Protein AF-A0A4R5K5C9-F1 (afdb_monomer_lite)

Sequence (75 aa):
MSTKRKPGGHPARADPTTDKTFRTMKAAVELVRDTDSRLSPEAHLNLRAAALGLMHAYAELAGLPAPTELLGGRT

pLDDT: mean 81.99, std 20.04, range [36.91, 97.75]

Structure (mmCIF, N/CA/C/O backbone):
data_AF-A0A4R5K5C9-F1
#
_entry.id   AF-A0A4R5K5C9-F1
#
loop_
_atom_site.group_PDB
_atom_site.id
_atom_site.type_symbol
_atom_site.label_atom_id
_atom_site.label_alt_id
_atom_site.label_comp_id
_atom_site.label_asym_id
_atom_site.label_entity_id
_atom_site.label_seq_id
_atom_site.pdbx_PDB_ins_code
_atom_site.Cartn_x
_atom_site.Cartn_y
_atom_site.Cartn_z
_atom_site.occupancy
_atom_site.B_iso_or_equiv
_atom_site.auth_seq_id
_atom_site.auth_comp_id
_atom_site.auth_asym_id
_atom_site.auth_atom_id
_atom_site.pdbx_PDB_model_num
ATOM 1 N N . MET A 1 1 ? 25.406 4.830 -39.439 1.00 36.91 1 MET A N 1
ATOM 2 C CA . MET A 1 1 ? 24.350 5.867 -39.458 1.00 36.91 1 MET A CA 1
ATOM 3 C C . MET A 1 1 ? 23.220 5.421 -38.540 1.00 36.91 1 MET A C 1
ATOM 5 O O . MET A 1 1 ? 22.740 4.307 -38.695 1.00 36.91 1 MET A O 1
ATOM 9 N N . SER A 1 2 ? 22.885 6.243 -37.542 1.00 42.69 2 SER A N 1
ATOM 10 C CA . SER A 1 2 ? 21.946 5.949 -36.451 1.00 42.69 2 SER A CA 1
ATOM 11 C C . SER A 1 2 ? 20.538 5.597 -36.924 1.00 42.69 2 SER A C 1
ATOM 13 O O . SER A 1 2 ? 19.852 6.417 -37.531 1.00 42.69 2 SER A O 1
ATOM 15 N N . THR A 1 3 ? 20.054 4.419 -36.542 1.00 45.41 3 THR A N 1
ATOM 16 C CA . THR A 1 3 ? 18.627 4.094 -36.571 1.00 45.41 3 THR A CA 1
ATOM 17 C C . THR A 1 3 ? 17.917 4.882 -35.466 1.00 45.41 3 THR A C 1
ATOM 19 O O . THR A 1 3 ? 18.045 4.560 -34.284 1.00 45.41 3 THR A O 1
ATOM 22 N N . LYS A 1 4 ? 17.178 5.934 -35.844 1.00 45.00 4 LYS A N 1
ATOM 23 C CA . LYS A 1 4 ? 16.244 6.667 -34.971 1.00 45.00 4 LYS A CA 1
ATOM 24 C C . LYS A 1 4 ? 15.239 5.683 -34.353 1.00 45.00 4 LYS A C 1
ATOM 26 O O . LYS A 1 4 ? 14.303 5.246 -35.021 1.00 45.00 4 LYS A O 1
ATOM 31 N N . ARG A 1 5 ? 15.416 5.346 -33.072 1.00 47.44 5 ARG A N 1
ATOM 32 C CA . ARG A 1 5 ? 14.394 4.665 -32.265 1.00 47.44 5 ARG A CA 1
ATOM 33 C C . ARG A 1 5 ? 13.235 5.638 -32.039 1.00 47.44 5 ARG A C 1
ATOM 35 O O . ARG A 1 5 ? 13.405 6.664 -31.391 1.00 47.44 5 ARG A O 1
ATOM 42 N N . LYS A 1 6 ? 12.064 5.318 -32.588 1.00 45.41 6 LYS A N 1
ATOM 43 C CA . LYS A 1 6 ? 10.796 5.967 -32.228 1.00 45.41 6 LYS A CA 1
ATOM 44 C C . LYS A 1 6 ? 10.516 5.693 -30.736 1.00 45.41 6 LYS A C 1
ATOM 46 O O . LYS A 1 6 ? 10.567 4.521 -30.356 1.00 45.41 6 LYS A O 1
ATOM 51 N N . PRO A 1 7 ? 10.195 6.692 -29.894 1.00 45.00 7 PRO A N 1
ATOM 52 C CA . PRO A 1 7 ? 9.701 6.453 -28.542 1.00 45.00 7 PRO A CA 1
ATOM 53 C C . PRO A 1 7 ? 8.219 6.077 -28.655 1.00 45.00 7 PRO A C 1
ATOM 55 O O . PRO A 1 7 ? 7.329 6.904 -28.519 1.00 45.00 7 PRO A O 1
ATOM 58 N N . GLY A 1 8 ? 7.968 4.834 -29.059 1.00 40.66 8 GLY A N 1
ATOM 59 C CA . GLY A 1 8 ? 6.635 4.317 -29.372 1.00 40.66 8 GLY A CA 1
ATOM 60 C C . GLY A 1 8 ? 6.339 2.998 -28.671 1.00 40.66 8 GLY A C 1
ATOM 61 O O . GLY A 1 8 ? 5.691 2.137 -29.251 1.00 40.66 8 GLY A O 1
ATOM 62 N N . GLY A 1 9 ? 6.857 2.812 -27.457 1.00 40.59 9 GLY A N 1
ATOM 63 C CA . GLY A 1 9 ? 6.482 1.705 -26.589 1.00 40.59 9 GLY A CA 1
ATOM 64 C C . GLY A 1 9 ? 6.058 2.271 -25.246 1.00 40.59 9 GLY A C 1
ATOM 65 O O . GLY A 1 9 ? 6.853 2.956 -24.608 1.00 40.59 9 GLY A O 1
ATOM 66 N N . HIS A 1 10 ? 4.818 2.006 -24.829 1.00 51.09 10 HIS A N 1
ATOM 67 C CA . HIS A 1 10 ? 4.410 2.142 -23.430 1.00 51.09 10 HIS A CA 1
ATOM 68 C C . HIS A 1 10 ? 5.533 1.577 -22.535 1.00 51.09 10 HIS A C 1
ATOM 70 O O . HIS A 1 10 ? 6.048 0.504 -22.863 1.00 51.09 10 HIS A O 1
ATOM 76 N N . PRO A 1 11 ? 5.887 2.201 -21.397 1.00 49.47 11 PRO A N 1
ATOM 77 C CA . PRO A 1 11 ? 6.891 1.665 -20.463 1.00 49.47 11 PRO A CA 1
ATOM 78 C C . PRO A 1 11 ? 6.530 0.273 -19.890 1.00 49.47 11 PRO A C 1
ATOM 80 O O . PRO A 1 11 ? 7.296 -0.325 -19.147 1.00 49.47 11 PRO A O 1
ATOM 83 N N . ALA A 1 12 ? 5.389 -0.288 -20.296 1.00 46.91 12 ALA A N 1
ATOM 84 C CA . ALA A 1 12 ? 4.872 -1.614 -20.005 1.00 46.91 12 ALA A CA 1
ATOM 85 C C . ALA A 1 12 ? 5.606 -2.768 -20.728 1.00 46.91 12 ALA A C 1
ATOM 87 O O . ALA A 1 12 ? 4.980 -3.661 -21.297 1.00 46.91 12 ALA A O 1
ATOM 88 N N . ARG A 1 13 ? 6.931 -2.856 -20.597 1.00 51.50 13 ARG A N 1
ATOM 89 C CA . ARG A 1 13 ? 7.440 -4.140 -20.100 1.00 51.50 13 ARG A CA 1
ATOM 90 C C . ARG A 1 13 ? 7.437 -3.985 -18.593 1.00 51.50 13 ARG A C 1
ATOM 92 O O . ARG A 1 13 ? 8.431 -3.556 -18.027 1.00 51.50 13 ARG A O 1
ATOM 99 N N . ALA A 1 14 ? 6.259 -4.207 -18.006 1.00 59.69 14 ALA A N 1
ATOM 100 C CA . ALA A 1 14 ? 6.039 -4.099 -16.577 1.00 59.69 14 ALA A CA 1
ATOM 101 C C . ALA A 1 14 ? 7.096 -4.957 -15.886 1.00 59.69 14 ALA A C 1
ATOM 103 O O . ALA A 1 14 ? 7.100 -6.181 -16.034 1.00 59.69 14 ALA A O 1
ATOM 104 N N . ASP A 1 15 ? 8.041 -4.300 -15.223 1.00 81.25 15 ASP A N 1
ATOM 105 C CA . ASP A 1 15 ?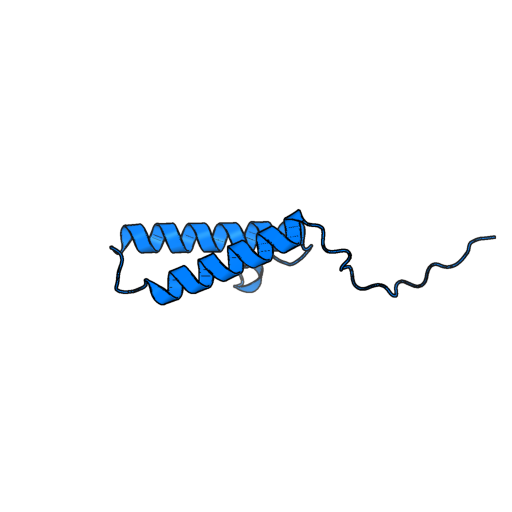 8.956 -4.983 -14.332 1.00 81.25 15 ASP A CA 1
ATOM 106 C C . ASP A 1 15 ? 8.093 -5.838 -13.377 1.00 81.25 15 ASP A C 1
ATOM 108 O O . ASP A 1 15 ? 7.139 -5.311 -12.789 1.00 81.25 15 ASP A O 1
ATOM 112 N N . PRO A 1 16 ? 8.336 -7.161 -13.272 1.00 86.81 16 PRO A N 1
ATOM 113 C CA . PRO A 1 16 ? 7.498 -8.052 -12.471 1.00 86.81 16 PRO A CA 1
ATOM 114 C C . PRO A 1 16 ? 7.340 -7.576 -11.024 1.00 86.81 16 PRO A C 1
ATOM 116 O O . PRO A 1 16 ? 6.308 -7.825 -10.398 1.00 86.81 16 PRO A O 1
ATOM 119 N N . THR A 1 17 ? 8.347 -6.869 -10.505 1.00 89.62 17 THR A N 1
ATOM 120 C CA . THR A 1 17 ? 8.300 -6.260 -9.177 1.00 89.62 17 THR A CA 1
ATOM 121 C C . THR A 1 17 ? 7.297 -5.114 -9.148 1.00 89.62 17 THR A C 1
ATOM 123 O O . THR A 1 17 ? 6.404 -5.127 -8.310 1.00 89.62 17 THR A O 1
ATOM 126 N N . THR A 1 18 ? 7.363 -4.184 -10.098 1.00 90.44 18 THR A N 1
ATOM 127 C CA . THR A 1 18 ? 6.427 -3.057 -10.233 1.00 90.44 18 THR A CA 1
ATOM 128 C C . THR A 1 18 ? 4.969 -3.519 -10.365 1.00 90.44 18 THR A C 1
ATOM 130 O O . THR A 1 18 ? 4.097 -2.993 -9.671 1.00 90.44 18 THR A O 1
ATOM 133 N N . ASP A 1 19 ? 4.686 -4.543 -11.182 1.00 91.44 19 ASP A N 1
ATOM 134 C CA . ASP A 1 19 ? 3.328 -5.106 -11.314 1.00 91.44 19 ASP A CA 1
ATOM 135 C C . ASP A 1 19 ? 2.855 -5.783 -10.016 1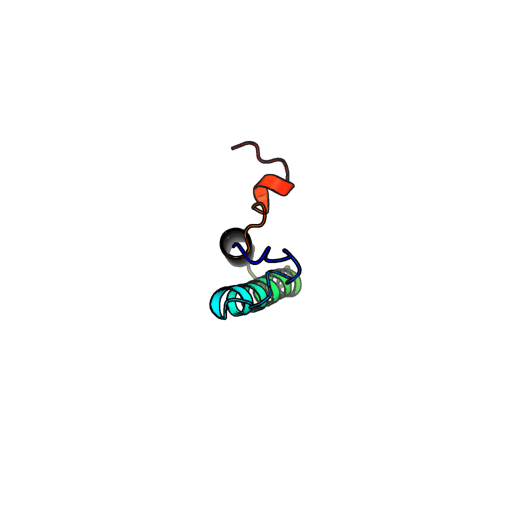.00 91.44 19 ASP A C 1
ATOM 137 O O . ASP A 1 19 ? 1.734 -5.558 -9.551 1.00 91.44 19 ASP A O 1
ATOM 141 N N . LYS A 1 20 ? 3.723 -6.568 -9.366 1.00 94.81 20 LYS A N 1
ATOM 142 C CA . LYS A 1 20 ? 3.414 -7.163 -8.058 1.00 94.81 20 LYS A CA 1
ATOM 143 C C . LYS A 1 20 ? 3.133 -6.085 -7.008 1.00 94.81 20 LYS A C 1
ATOM 145 O O . LYS A 1 20 ? 2.174 -6.224 -6.242 1.00 94.81 20 LYS A O 1
ATOM 150 N N . THR A 1 21 ? 3.928 -5.018 -6.981 1.00 94.38 21 THR A N 1
ATOM 151 C CA . THR A 1 21 ? 3.748 -3.880 -6.073 1.00 94.38 21 THR A CA 1
ATOM 152 C C . THR A 1 21 ? 2.410 -3.196 -6.324 1.00 94.38 21 THR A C 1
ATOM 154 O O . THR A 1 21 ? 1.661 -2.999 -5.371 1.00 94.38 21 THR A O 1
ATOM 157 N N . PHE A 1 22 ? 2.040 -2.934 -7.583 1.00 94.62 22 PHE A N 1
ATOM 158 C CA . PHE A 1 22 ? 0.734 -2.365 -7.929 1.00 94.62 22 PHE A CA 1
ATOM 159 C C . PHE A 1 22 ? -0.432 -3.211 -7.403 1.00 94.62 22 PHE A C 1
ATOM 161 O O . PHE A 1 22 ? -1.333 -2.695 -6.738 1.00 94.62 22 PHE A O 1
ATOM 168 N N . ARG A 1 23 ? -0.415 -4.526 -7.658 1.00 95.69 23 ARG A N 1
ATOM 169 C CA . ARG A 1 23 ? -1.484 -5.436 -7.210 1.00 95.69 23 ARG A CA 1
ATOM 170 C C . ARG A 1 23 ? -1.589 -5.485 -5.687 1.00 95.69 23 ARG A C 1
ATOM 172 O O . ARG A 1 23 ? -2.692 -5.481 -5.148 1.00 95.69 23 ARG A O 1
ATOM 179 N N . THR A 1 24 ? -0.445 -5.501 -5.007 1.00 97.19 24 THR A N 1
ATOM 180 C CA . THR A 1 24 ? -0.369 -5.543 -3.539 1.00 97.19 24 THR A CA 1
ATOM 181 C C . THR A 1 24 ? -0.877 -4.239 -2.930 1.00 97.19 24 THR A C 1
ATOM 183 O O . THR A 1 24 ? -1.713 -4.267 -2.032 1.00 97.19 24 THR A O 1
ATOM 186 N N . MET A 1 25 ? -0.432 -3.098 -3.463 1.00 96.56 25 MET A N 1
ATOM 187 C CA . MET A 1 25 ? -0.914 -1.769 -3.091 1.00 96.56 25 MET A CA 1
ATOM 188 C C . MET A 1 25 ? -2.433 -1.675 -3.258 1.00 96.56 25 MET A C 1
ATOM 190 O O . MET A 1 25 ? -3.125 -1.279 -2.325 1.00 96.56 25 MET A O 1
ATOM 194 N N . LYS A 1 26 ? -2.966 -2.080 -4.417 1.00 96.69 26 LYS A N 1
ATOM 195 C CA . LYS A 1 26 ? -4.408 -2.051 -4.686 1.00 96.69 26 LYS A CA 1
ATOM 196 C C . LYS A 1 26 ? -5.195 -2.867 -3.654 1.00 96.69 26 LYS A C 1
ATOM 198 O O . LYS A 1 26 ? -6.136 -2.342 -3.067 1.00 96.69 26 LYS A O 1
ATOM 203 N N . ALA A 1 27 ? -4.776 -4.105 -3.392 1.00 97.69 27 ALA A N 1
ATOM 204 C CA . ALA A 1 27 ? -5.427 -4.960 -2.401 1.00 97.69 27 ALA A CA 1
ATOM 205 C C . ALA A 1 27 ? -5.356 -4.368 -0.981 1.00 97.69 27 ALA A C 1
ATOM 207 O O . ALA A 1 27 ? -6.325 -4.447 -0.232 1.00 97.69 27 ALA A O 1
ATOM 208 N N . ALA A 1 28 ? -4.238 -3.735 -0.610 1.00 97.12 28 ALA A N 1
ATOM 209 C CA . ALA A 1 28 ? -4.099 -3.075 0.687 1.00 97.12 28 ALA A CA 1
ATOM 210 C C . ALA A 1 28 ? -5.061 -1.882 0.839 1.00 97.12 28 ALA A C 1
ATOM 212 O O . ALA A 1 28 ? -5.664 -1.714 1.896 1.00 97.12 28 ALA A O 1
ATOM 213 N N . VAL A 1 29 ? -5.247 -1.082 -0.215 1.00 96.12 29 VAL A N 1
ATOM 214 C CA . VAL A 1 29 ? -6.201 0.043 -0.224 1.00 96.12 29 VAL A CA 1
ATOM 215 C C . VAL A 1 29 ? -7.644 -0.439 -0.113 1.00 96.12 29 VAL A C 1
ATOM 217 O O . VAL A 1 29 ? -8.435 0.137 0.634 1.00 96.12 29 VAL A O 1
ATOM 220 N N . GLU A 1 30 ? -7.990 -1.507 -0.829 1.00 97.44 30 GLU A N 1
ATOM 221 C CA . GLU A 1 30 ? -9.305 -2.143 -0.713 1.00 97.44 30 GLU A CA 1
ATOM 222 C C . GLU A 1 30 ? -9.527 -2.665 0.714 1.00 97.44 30 GLU A C 1
ATOM 224 O O . GLU A 1 30 ? -10.563 -2.385 1.316 1.00 97.44 30 GLU A O 1
ATOM 229 N N . LEU A 1 31 ? -8.516 -3.304 1.312 1.00 96.62 31 LEU A N 1
ATOM 230 C CA . LEU A 1 31 ? -8.586 -3.808 2.682 1.00 96.62 31 LEU A CA 1
ATOM 231 C C . LEU A 1 31 ? -8.781 -2.690 3.717 1.00 96.62 31 LEU A C 1
ATOM 233 O O . LEU A 1 31 ? -9.575 -2.861 4.639 1.00 96.62 31 LEU A O 1
ATOM 237 N N . VAL A 1 32 ? -8.106 -1.544 3.565 1.00 96.94 32 VAL A N 1
ATOM 238 C CA . VAL A 1 32 ? -8.331 -0.346 4.400 1.00 96.94 32 VAL A CA 1
ATOM 239 C C . VAL A 1 32 ? -9.809 0.049 4.378 1.00 96.94 32 VAL A C 1
ATOM 241 O O . VAL A 1 32 ? -10.427 0.202 5.430 1.00 96.94 32 VAL A O 1
ATOM 244 N N . ARG A 1 33 ? -10.404 0.167 3.184 1.00 95.00 33 ARG A N 1
ATOM 245 C CA . ARG A 1 33 ? -11.815 0.553 3.034 1.00 95.00 33 ARG A CA 1
ATOM 246 C C . ARG A 1 33 ? -12.752 -0.473 3.667 1.00 95.00 33 ARG A C 1
ATOM 248 O O . ARG A 1 33 ? -13.694 -0.107 4.361 1.00 95.00 33 ARG A O 1
ATOM 255 N N . ASP A 1 34 ? -12.484 -1.752 3.441 1.00 96.12 34 ASP A N 1
ATOM 256 C CA . ASP A 1 34 ? -13.376 -2.835 3.847 1.00 96.12 34 ASP A CA 1
ATOM 257 C C . ASP A 1 34 ? -13.282 -3.155 5.360 1.00 96.12 34 ASP A C 1
ATOM 259 O O . ASP A 1 34 ? -14.083 -3.932 5.891 1.00 96.12 34 ASP A O 1
ATOM 263 N N . THR A 1 35 ? -12.322 -2.553 6.079 1.00 95.44 35 THR A N 1
ATOM 264 C CA . THR A 1 35 ? -12.073 -2.790 7.513 1.00 95.44 35 THR A CA 1
ATOM 265 C C . THR A 1 35 ? -12.330 -1.587 8.430 1.00 95.44 35 THR A C 1
ATOM 267 O O . THR A 1 35 ? -12.142 -1.721 9.640 1.00 95.44 35 THR A O 1
ATOM 270 N N . ASP A 1 36 ? -12.842 -0.461 7.911 1.00 85.31 36 ASP A N 1
ATOM 271 C CA . ASP A 1 36 ? -12.960 0.826 8.632 1.00 85.31 36 ASP A CA 1
ATOM 272 C C . ASP A 1 36 ? -13.732 0.778 9.959 1.00 85.31 36 ASP A C 1
ATOM 274 O O . ASP A 1 36 ? -13.423 1.516 10.889 1.00 85.31 36 ASP A O 1
ATOM 278 N N . SER A 1 37 ? -14.664 -0.164 10.099 1.00 91.06 37 SER A N 1
ATOM 279 C CA . SER A 1 37 ? -15.447 -0.394 11.321 1.00 91.06 37 SER A CA 1
ATOM 280 C C . SER A 1 37 ? -15.161 -1.734 12.008 1.00 91.06 37 SER A C 1
ATOM 282 O O . SER A 1 37 ? -15.812 -2.083 12.991 1.00 91.06 37 SER A O 1
ATOM 284 N N . ARG A 1 38 ? -14.215 -2.517 11.477 1.00 95.19 38 ARG A N 1
ATOM 285 C CA . ARG A 1 38 ? -13.922 -3.893 11.917 1.00 95.19 38 ARG A CA 1
ATOM 286 C C . ARG A 1 38 ? -12.632 -4.009 12.719 1.00 95.19 38 ARG A C 1
ATOM 288 O O . ARG A 1 38 ? -12.393 -5.046 13.332 1.00 95.19 38 ARG A O 1
ATOM 295 N N . LEU A 1 39 ? -11.800 -2.974 12.685 1.00 95.31 39 LEU A N 1
ATOM 296 C CA . LEU A 1 39 ? -10.534 -2.898 13.402 1.00 95.31 39 LEU A CA 1
ATOM 297 C C . LEU A 1 39 ? -10.606 -1.842 14.501 1.00 95.31 39 LEU A C 1
ATOM 299 O O . LEU A 1 39 ? -11.377 -0.886 14.417 1.00 95.31 39 LEU A O 1
ATOM 303 N N . SER A 1 40 ? -9.768 -2.000 15.528 1.00 97.25 40 SER A N 1
ATOM 304 C CA . SER A 1 40 ? -9.531 -0.906 16.468 1.00 97.25 40 SER A CA 1
ATOM 305 C C . SER A 1 40 ? -8.958 0.308 15.718 1.00 97.25 40 SER A C 1
ATOM 307 O O . SER A 1 40 ? -8.281 0.130 14.698 1.00 97.25 40 SER A O 1
ATOM 309 N N . PRO A 1 41 ? -9.167 1.541 16.216 1.00 95.44 41 PRO A N 1
ATOM 310 C CA . PRO A 1 41 ? -8.635 2.740 15.569 1.00 95.44 41 PRO A CA 1
ATOM 311 C C . PRO A 1 41 ? -7.119 2.680 15.330 1.00 95.44 41 PRO A C 1
ATOM 313 O O . PRO A 1 41 ? -6.644 3.091 14.276 1.00 95.44 41 PRO A O 1
ATOM 316 N N . GLU A 1 42 ? -6.366 2.113 16.276 1.00 97.12 42 GLU A N 1
ATOM 317 C CA . GLU A 1 42 ? -4.914 1.936 16.168 1.00 97.12 42 GLU A CA 1
ATOM 318 C C . GLU A 1 42 ? -4.527 0.933 15.071 1.00 97.12 42 GLU A C 1
ATOM 320 O O . GLU A 1 42 ? -3.682 1.226 14.225 1.00 97.12 42 GLU A O 1
ATOM 325 N N . ALA A 1 43 ? -5.180 -0.234 15.024 1.00 97.38 43 ALA A N 1
ATOM 326 C CA . ALA A 1 43 ? -4.923 -1.222 13.979 1.00 97.38 43 ALA A CA 1
ATOM 327 C C . ALA A 1 43 ? -5.294 -0.678 12.592 1.00 97.38 43 ALA A C 1
ATOM 329 O O . ALA A 1 43 ? -4.567 -0.903 11.622 1.00 97.38 43 ALA A O 1
ATOM 330 N N . HIS A 1 44 ? -6.386 0.088 12.500 1.00 96.88 44 HIS A N 1
ATOM 331 C CA . HIS A 1 44 ? -6.770 0.726 11.251 1.00 96.88 44 HIS A CA 1
ATOM 332 C C . HIS A 1 44 ? -5.766 1.817 10.832 1.00 96.88 44 HIS A C 1
ATOM 334 O O . HIS A 1 44 ? -5.393 1.894 9.661 1.00 96.88 44 HIS A O 1
ATOM 340 N N . LEU A 1 45 ? -5.257 2.620 11.770 1.00 96.56 45 LEU A N 1
ATOM 341 C CA . LEU A 1 45 ? -4.214 3.608 11.485 1.00 96.56 45 LEU A CA 1
ATOM 342 C C . LEU A 1 45 ? -2.950 2.950 10.910 1.00 96.56 45 LEU A C 1
ATOM 344 O O . LEU A 1 45 ? -2.437 3.401 9.886 1.00 96.56 45 LEU A O 1
ATOM 348 N N . ASN A 1 46 ? -2.496 1.850 11.512 1.00 97.75 46 ASN A N 1
ATOM 349 C CA . ASN A 1 46 ? -1.332 1.101 11.034 1.00 97.75 46 ASN A CA 1
ATOM 350 C C . ASN A 1 46 ? -1.558 0.519 9.632 1.00 97.75 46 ASN A C 1
ATOM 352 O O . ASN A 1 46 ? -0.667 0.573 8.783 1.00 97.75 46 ASN A O 1
ATOM 356 N N . LEU A 1 47 ? -2.764 0.017 9.356 1.00 97.31 47 LEU A N 1
ATOM 357 C CA . LEU A 1 47 ? -3.124 -0.485 8.033 1.00 97.31 47 LEU A CA 1
ATOM 358 C C . LEU A 1 47 ? -3.135 0.635 6.976 1.00 97.31 47 LEU A C 1
ATOM 360 O O . LEU A 1 47 ? -2.606 0.449 5.880 1.00 97.31 47 LEU A O 1
ATOM 364 N N . ARG A 1 48 ? -3.671 1.818 7.311 1.00 96.31 48 ARG A N 1
ATOM 365 C CA . ARG A 1 48 ? -3.633 3.008 6.440 1.00 96.31 48 ARG A CA 1
ATOM 366 C C . ARG A 1 48 ? -2.197 3.444 6.149 1.00 96.31 48 ARG A C 1
ATOM 368 O O . ARG A 1 48 ? -1.873 3.728 4.998 1.00 96.31 48 ARG A O 1
ATOM 375 N N . ALA A 1 49 ? -1.331 3.454 7.163 1.00 96.62 49 ALA A N 1
ATOM 376 C CA . ALA A 1 49 ? 0.083 3.786 7.003 1.00 96.62 49 ALA A CA 1
ATOM 377 C C . ALA A 1 49 ? 0.816 2.777 6.099 1.00 96.62 49 ALA A C 1
ATOM 379 O O . ALA A 1 49 ? 1.578 3.180 5.221 1.00 96.62 49 ALA A O 1
ATOM 380 N N . ALA A 1 50 ? 0.542 1.477 6.247 1.00 97.50 50 ALA A N 1
ATOM 381 C CA . ALA A 1 50 ? 1.100 0.445 5.374 1.00 97.50 50 ALA A CA 1
ATOM 382 C C . ALA A 1 50 ? 0.636 0.604 3.915 1.00 97.50 50 ALA A C 1
ATOM 384 O O . ALA A 1 50 ? 1.452 0.524 2.995 1.00 97.50 50 ALA A O 1
ATOM 385 N N . ALA A 1 51 ? -0.654 0.882 3.694 1.00 96.94 51 ALA A N 1
ATOM 386 C CA . ALA A 1 51 ? -1.188 1.151 2.360 1.00 96.94 51 ALA A CA 1
ATOM 387 C C . ALA A 1 51 ? -0.542 2.396 1.729 1.00 96.94 51 ALA A C 1
ATOM 389 O O . ALA A 1 51 ? -0.152 2.349 0.564 1.00 96.94 51 ALA A O 1
ATOM 390 N N . LEU A 1 52 ? -0.355 3.472 2.502 1.00 96.00 52 LEU A N 1
ATOM 391 C CA . LEU A 1 52 ? 0.367 4.663 2.052 1.00 96.00 52 LEU A CA 1
ATOM 392 C C . LEU A 1 52 ? 1.814 4.323 1.665 1.00 96.00 52 LEU A C 1
ATOM 394 O O . LEU A 1 52 ? 2.252 4.684 0.576 1.00 96.00 52 LEU A O 1
ATOM 398 N N . GLY A 1 53 ? 2.537 3.567 2.495 1.00 96.69 53 GLY A N 1
ATOM 399 C CA . GLY A 1 53 ? 3.894 3.110 2.180 1.00 96.69 53 GLY A CA 1
ATOM 400 C C . GLY A 1 53 ? 3.972 2.322 0.866 1.00 96.69 53 GLY A C 1
ATOM 401 O O . GLY A 1 53 ? 4.869 2.555 0.056 1.00 96.69 53 GLY A O 1
ATOM 402 N N . LEU A 1 54 ? 2.992 1.452 0.597 1.00 96.75 54 LEU A N 1
ATOM 403 C CA . LEU A 1 54 ? 2.892 0.724 -0.674 1.00 96.75 54 LEU A CA 1
ATOM 404 C C . LEU A 1 54 ? 2.620 1.649 -1.869 1.00 96.75 54 LEU A C 1
ATOM 406 O O . LEU A 1 54 ? 3.154 1.405 -2.951 1.00 96.75 54 LEU A O 1
ATOM 410 N N . MET A 1 55 ? 1.830 2.712 -1.688 1.00 95.50 55 MET A N 1
ATOM 411 C CA . MET A 1 55 ? 1.614 3.713 -2.737 1.00 95.50 55 MET A CA 1
ATOM 412 C C . MET A 1 55 ? 2.897 4.478 -3.069 1.00 95.50 55 MET A C 1
ATOM 414 O O . MET A 1 55 ? 3.180 4.697 -4.244 1.00 95.50 55 MET A O 1
ATOM 418 N N . HIS A 1 56 ? 3.689 4.848 -2.058 1.00 95.50 56 HIS A N 1
ATOM 419 C CA . HIS A 1 56 ? 4.994 5.480 -2.263 1.00 95.50 56 HIS A CA 1
ATOM 420 C C . HIS A 1 56 ? 5.960 4.550 -3.003 1.00 95.50 56 HIS A C 1
ATOM 422 O O . HIS A 1 56 ? 6.544 4.954 -4.005 1.00 95.50 56 HIS A O 1
ATOM 428 N N . ALA A 1 57 ? 6.066 3.290 -2.570 1.00 95.06 57 ALA A N 1
ATOM 429 C CA . ALA A 1 57 ? 6.922 2.306 -3.226 1.00 95.06 57 ALA A CA 1
ATOM 430 C C . ALA A 1 57 ? 6.522 2.073 -4.692 1.00 95.06 57 ALA A C 1
ATOM 432 O O . ALA A 1 57 ? 7.379 1.990 -5.568 1.00 95.06 57 ALA A O 1
ATOM 433 N N . TYR A 1 58 ? 5.218 1.991 -4.984 1.00 94.19 58 TYR A N 1
ATOM 434 C CA . TYR A 1 58 ? 4.743 1.891 -6.362 1.00 94.19 58 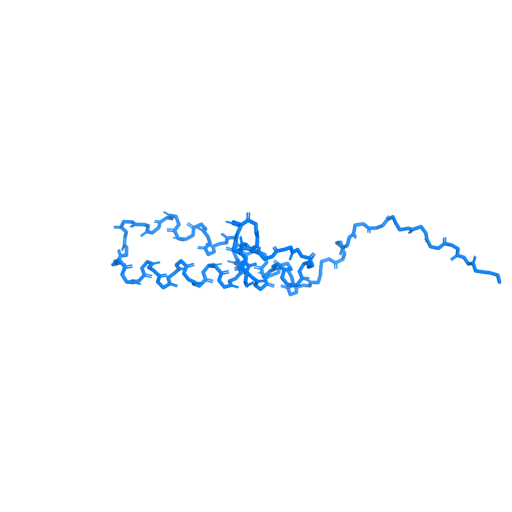TYR A CA 1
ATOM 435 C C . TYR A 1 58 ? 5.089 3.140 -7.179 1.00 94.19 58 TYR A C 1
ATOM 437 O O . TYR A 1 58 ? 5.563 3.004 -8.303 1.00 94.19 58 TYR A O 1
ATOM 445 N N . ALA A 1 59 ? 4.862 4.337 -6.629 1.00 92.62 59 ALA A N 1
ATOM 446 C CA . ALA A 1 59 ? 5.140 5.590 -7.322 1.00 92.62 59 ALA A CA 1
ATOM 447 C C . ALA A 1 59 ? 6.623 5.706 -7.701 1.00 92.62 59 ALA A C 1
ATOM 449 O O . ALA A 1 59 ? 6.936 5.986 -8.857 1.00 92.62 59 ALA A O 1
ATOM 450 N N . GLU A 1 60 ? 7.522 5.375 -6.772 1.00 92.69 60 GLU A N 1
ATOM 451 C CA . GLU A 1 60 ? 8.966 5.356 -7.013 1.00 92.69 60 GLU A CA 1
ATOM 452 C C . GLU A 1 60 ? 9.349 4.368 -8.127 1.00 92.69 60 GLU A C 1
ATOM 454 O O . GLU A 1 60 ? 10.024 4.745 -9.085 1.00 92.69 60 GLU A O 1
ATOM 459 N N . LEU A 1 61 ? 8.854 3.125 -8.062 1.00 90.75 61 LEU A N 1
ATOM 460 C CA . LEU A 1 61 ? 9.128 2.098 -9.077 1.00 90.75 61 LEU A CA 1
ATOM 461 C C . LEU A 1 61 ? 8.553 2.449 -10.459 1.00 90.75 61 LEU A C 1
ATOM 463 O O . LEU A 1 61 ? 9.153 2.136 -11.486 1.00 90.75 61 LEU A O 1
ATOM 467 N N . ALA A 1 62 ? 7.386 3.091 -10.496 1.00 88.62 62 ALA A N 1
ATOM 468 C CA . ALA A 1 62 ? 6.685 3.447 -11.725 1.00 88.62 62 ALA A CA 1
ATOM 469 C C . ALA A 1 62 ? 7.131 4.796 -12.320 1.00 88.62 62 ALA A C 1
ATOM 471 O O . ALA A 1 62 ? 6.667 5.156 -13.405 1.00 88.62 62 ALA A O 1
ATOM 472 N N . GLY A 1 63 ? 8.001 5.546 -11.633 1.00 89.06 63 GLY A N 1
ATOM 473 C CA . GLY A 1 63 ? 8.394 6.899 -12.036 1.00 89.06 63 GLY A CA 1
ATOM 474 C C . GLY A 1 63 ? 7.236 7.902 -11.982 1.00 89.06 63 GLY A C 1
ATOM 475 O O . GLY A 1 63 ? 7.148 8.796 -12.824 1.00 89.06 63 GLY A O 1
ATOM 476 N N . LEU A 1 64 ? 6.319 7.719 -11.033 1.00 88.38 64 LEU A N 1
ATOM 477 C CA . LEU A 1 64 ? 5.171 8.587 -10.782 1.00 88.38 64 LEU A CA 1
ATOM 478 C C . LEU A 1 64 ? 5.442 9.484 -9.562 1.00 88.38 64 LEU A C 1
ATOM 480 O O . LEU A 1 64 ? 6.219 9.101 -8.688 1.00 88.38 64 LEU A O 1
ATOM 484 N N . PRO A 1 65 ? 4.790 10.655 -9.466 1.00 87.38 65 PRO A N 1
ATOM 485 C CA . PRO A 1 65 ? 4.859 11.479 -8.263 1.00 87.38 65 PRO A CA 1
ATOM 486 C C . PRO A 1 65 ? 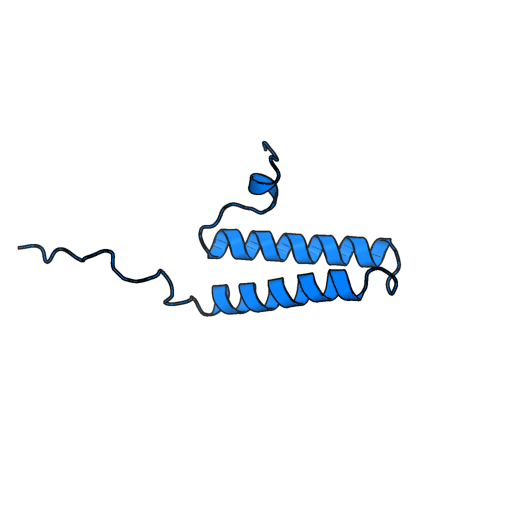4.296 10.735 -7.050 1.00 87.38 65 PRO A C 1
ATOM 488 O O . PRO A 1 65 ? 3.344 9.952 -7.162 1.00 87.38 65 PRO A O 1
ATOM 491 N N . ALA A 1 66 ? 4.866 11.008 -5.880 1.00 87.38 66 ALA A N 1
ATOM 492 C CA . ALA A 1 66 ? 4.420 10.405 -4.638 1.00 87.38 66 ALA A CA 1
ATOM 493 C C . ALA A 1 66 ? 2.999 10.884 -4.267 1.00 87.38 66 ALA A C 1
ATOM 495 O O . ALA A 1 66 ? 2.619 12.023 -4.557 1.00 87.38 66 ALA A O 1
ATOM 496 N N . PRO A 1 67 ? 2.200 10.063 -3.561 1.00 83.12 67 PRO A N 1
ATOM 497 C CA . PR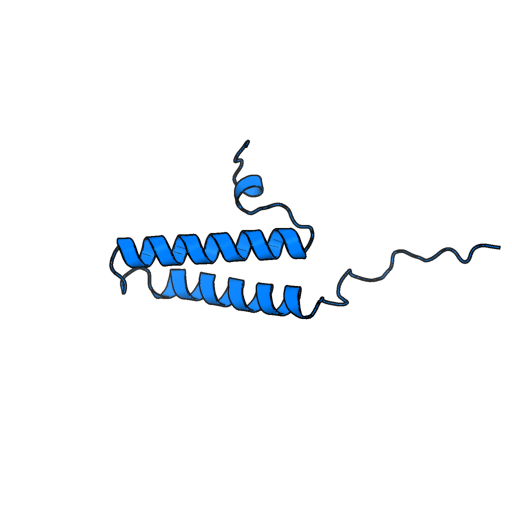O A 1 67 ? 0.841 10.435 -3.158 1.00 83.12 67 PRO A CA 1
ATOM 498 C C . PRO A 1 67 ? 0.785 11.744 -2.362 1.00 83.12 67 PRO A C 1
ATOM 500 O O . PRO A 1 67 ? -0.133 12.542 -2.525 1.00 83.12 67 PRO A O 1
ATOM 503 N N . THR A 1 68 ? 1.785 11.989 -1.516 1.00 84.75 68 THR A N 1
ATOM 504 C CA . THR A 1 68 ? 1.897 13.210 -0.707 1.00 84.75 68 THR A CA 1
ATOM 505 C C . THR A 1 68 ? 2.189 14.457 -1.538 1.00 84.75 68 THR A C 1
ATOM 507 O O . THR A 1 68 ? 1.722 15.540 -1.189 1.00 84.75 68 THR A O 1
ATOM 510 N N . GLU A 1 69 ? 2.911 14.315 -2.651 1.00 78.00 69 GLU A N 1
ATOM 511 C CA . GLU A 1 69 ? 3.201 15.418 -3.576 1.00 78.00 69 GLU A CA 1
ATOM 512 C C . GLU A 1 69 ? 1.927 15.855 -4.309 1.00 78.00 69 GLU A C 1
ATOM 514 O O . GLU A 1 69 ? 1.686 17.047 -4.496 1.00 78.00 69 GLU A O 1
ATOM 519 N N . LEU A 1 70 ? 1.057 14.896 -4.646 1.00 73.44 70 LEU A N 1
ATOM 520 C CA . LEU A 1 70 ? -0.244 15.157 -5.269 1.00 73.44 70 LEU A CA 1
ATOM 521 C C . LEU A 1 70 ? -1.224 15.865 -4.323 1.00 73.44 70 LEU A C 1
ATOM 523 O O . LEU A 1 70 ? -2.086 16.617 -4.774 1.00 73.44 70 LEU A O 1
ATOM 527 N N . LEU A 1 71 ? -1.083 15.650 -3.014 1.00 71.94 71 LEU A N 1
ATOM 528 C CA . LEU A 1 71 ? -1.912 16.272 -1.978 1.00 71.94 71 LEU A CA 1
ATOM 529 C C . LEU A 1 71 ? -1.387 17.647 -1.528 1.00 71.94 71 LEU A C 1
ATOM 531 O O . LEU A 1 71 ? -1.923 18.234 -0.589 1.00 71.94 71 LEU A O 1
ATOM 535 N N . GLY A 1 72 ? -0.366 18.188 -2.203 1.00 61.19 72 GLY A N 1
ATOM 536 C CA . GLY A 1 72 ? 0.175 19.518 -1.920 1.00 61.19 72 GLY A CA 1
ATOM 537 C C . GLY A 1 72 ? 1.124 19.572 -0.721 1.00 61.19 72 GLY A C 1
ATOM 538 O O . GLY A 1 72 ? 1.394 20.662 -0.209 1.00 61.19 72 GLY A O 1
ATOM 539 N N . GLY A 1 73 ? 1.651 18.425 -0.279 1.00 54.53 73 GLY A N 1
ATOM 540 C CA . GLY A 1 73 ? 2.729 18.369 0.700 1.00 54.53 73 GLY A CA 1
ATOM 541 C C . GLY A 1 73 ? 4.010 18.944 0.104 1.00 54.53 73 GLY A C 1
ATOM 542 O O . GLY A 1 73 ? 4.772 18.229 -0.537 1.00 54.53 73 GLY A O 1
ATOM 543 N N . ARG A 1 74 ? 4.247 20.245 0.299 1.00 49.12 74 ARG A N 1
ATOM 544 C CA . ARG A 1 74 ? 5.590 20.822 0.182 1.00 49.12 74 ARG A CA 1
ATOM 545 C C . ARG A 1 74 ? 6.443 20.181 1.278 1.00 49.12 74 ARG A C 1
ATOM 547 O O . ARG A 1 74 ? 6.212 20.472 2.449 1.00 49.12 74 ARG A O 1
ATOM 554 N N . THR A 1 75 ? 7.344 19.279 0.896 1.00 50.81 75 THR A N 1
ATOM 555 C CA . THR A 1 75 ? 8.480 18.867 1.736 1.00 50.81 75 THR A CA 1
ATOM 556 C C . THR A 1 75 ? 9.365 20.061 2.043 1.00 50.81 75 THR A C 1
ATOM 558 O O . THR A 1 75 ? 9.596 20.847 1.092 1.00 50.81 75 THR A O 1
#

Radius of gyration: 17.1 Å; chains: 1; bounding box: 40×29×56 Å

Secondary structure (DSSP, 8-state):
--------S-S-S--HHHHHHHHHHHHHHHHHHHTTTTS-HHHHHHHHHHHHHHHHHHHHHHTPPPHHHHTT---

Organism: NCBI:txid2547396

Foldseek 3Di:
DDDDDDPPDDPPVQDPVLVVLVVVLVVLVVVLV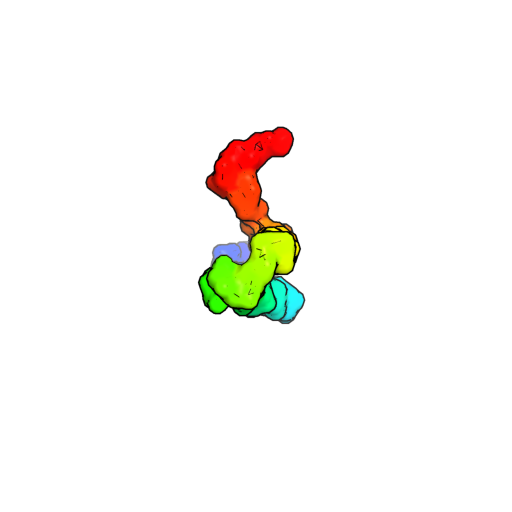VCVPPDDPVVSVVSVVVSLVSQQVNCVSVVHDRPCVVVVPDD